Protein AF-A0A1X7SK07-F1 (afdb_monomer)

Solvent-accessible surface area (backbone atoms only — not comparable to full-atom values): 3839 Å² total; per-residue (Å²): 125,90,53,50,71,58,26,51,76,69,71,44,63,88,51,70,61,49,78,49,53,86,61,90,76,59,67,70,60,48,51,54,38,46,75,68,69,24,49,65,32,51,39,42,50,40,77,93,48,77,50,63,68,48,66,63,61,90,84,77,117

pLDDT: mean 87.24, std 9.4, range [48.91, 96.44]

Foldseek 3Di:
DVCCVVCVVVVNNPAQEAEDEPDDDDVVVQVVCVVVNYGYKYFDDDVVRVRGDDIDDPPPD

Secondary structure (DSSP, 8-state):
-TTHHHHHHTT-TT-SEEEEESSPPPHHHHHHHHHTT-EEEEEE--GGGTS-SEE--TT--

Mean predicted aligned error: 4.94 Å

Nearest PDB structures (foldseek):
  5oe6-assembly1_A  TM=7.642E-01  e=5.570E-02  Pseudomonas aeruginosa PAO1
  5oe5-assembly1_A  TM=7.628E-01  e=6.385E-02  Pseudomonas aeruginosa PAO1
  5oe4-assembly1_A  TM=7.345E-01  e=6.836E-02  Pseudomonas aeruginosa PAO1
  5oe6-assembly4_D  TM=7.921E-01  e=1.552E-01  Pseudomonas aeruginosa PAO1
  5oe3-assembly4_D  TM=7.610E-01  e=2.184E-01  Pseudomonas aeruginosa PAO1

Sequence (61 aa):
LVFKNLREKLGLDQRRFCISGGAPLPKAVTDFYAGFDIALLQLYGMSETSSVATVNTLGNR

InterPro domains:
  IPR000873 AMP-depend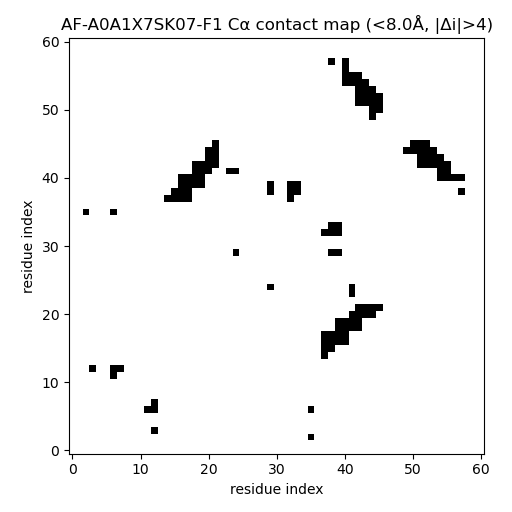ent synthetase/ligase domain [PF00501] (12-55)
  IPR042099 ANL, N-terminal domain [G3DSA:3.40.50.12780] (2-61)

Radius of gyration: 13.25 Å; Cα contacts (8 Å, |Δi|>4): 67; chains: 1; bounding box: 34×23×26 Å

Structure (mmCIF, N/CA/C/O backbone):
data_AF-A0A1X7SK07-F1
#
_entry.id   AF-A0A1X7SK07-F1
#
loop_
_atom_site.group_PDB
_atom_site.id
_atom_site.type_symbol
_atom_site.label_atom_id
_atom_site.label_alt_id
_atom_site.label_comp_id
_atom_site.label_asym_id
_atom_site.label_entity_id
_atom_site.label_seq_id
_atom_site.pdbx_PDB_ins_code
_atom_site.Cartn_x
_atom_site.Cartn_y
_atom_site.Cartn_z
_atom_site.occupancy
_atom_site.B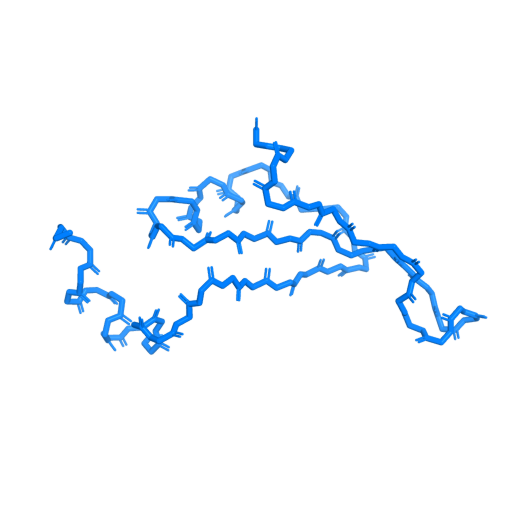_iso_or_equiv
_atom_site.auth_seq_id
_atom_site.auth_comp_id
_atom_site.auth_asym_id
_atom_site.auth_atom_id
_atom_site.pdbx_PDB_model_num
ATOM 1 N N . LEU A 1 1 ? -17.438 -4.970 11.095 1.00 56.44 1 LEU A N 1
ATOM 2 C CA . LEU A 1 1 ? -17.785 -5.831 12.256 1.00 56.44 1 LEU A CA 1
ATOM 3 C C . LEU A 1 1 ? -17.176 -7.238 12.175 1.00 56.44 1 LEU A C 1
ATOM 5 O O . LEU A 1 1 ? -16.695 -7.698 13.197 1.00 56.44 1 LEU A O 1
ATOM 9 N N . VAL A 1 2 ? -17.101 -7.885 11.002 1.00 65.31 2 VAL A N 1
ATOM 10 C CA . VAL A 1 2 ? -16.595 -9.275 10.867 1.00 65.31 2 VAL A CA 1
ATOM 11 C C . VAL A 1 2 ? -15.078 -9.425 11.099 1.00 65.31 2 VAL A C 1
ATOM 13 O O . VAL A 1 2 ? -14.651 -10.367 11.755 1.00 65.31 2 VAL A O 1
ATOM 16 N N . PHE A 1 3 ? -14.254 -8.470 10.656 1.00 76.81 3 PHE A N 1
ATOM 17 C CA . PHE A 1 3 ? -12.787 -8.565 10.773 1.00 76.81 3 PHE A CA 1
ATOM 18 C C . PHE A 1 3 ? -12.177 -7.810 11.960 1.00 76.81 3 PHE A C 1
ATOM 20 O O . PHE A 1 3 ? -10.958 -7.701 12.040 1.00 76.81 3 PHE A O 1
ATOM 27 N N . LYS A 1 4 ? -12.986 -7.292 12.896 1.00 81.81 4 LYS A N 1
ATOM 28 C CA . LYS A 1 4 ? -12.489 -6.448 13.999 1.00 81.81 4 LYS A CA 1
ATOM 29 C C . LYS A 1 4 ? -11.458 -7.190 14.866 1.00 81.81 4 LYS A C 1
ATOM 31 O O . LYS A 1 4 ? -10.320 -6.746 14.967 1.00 81.81 4 LYS A O 1
ATOM 36 N N . ASN A 1 5 ? -11.814 -8.382 15.346 1.00 86.19 5 ASN A N 1
ATOM 37 C CA . ASN A 1 5 ? -10.926 -9.207 16.174 1.00 86.19 5 ASN A CA 1
ATOM 38 C C . ASN A 1 5 ? -9.643 -9.626 15.433 1.00 86.19 5 ASN A C 1
ATOM 40 O O . ASN A 1 5 ? -8.586 -9.763 16.045 1.00 86.19 5 ASN A O 1
ATOM 44 N N . LEU A 1 6 ? -9.725 -9.849 14.114 1.00 87.62 6 LEU A N 1
ATOM 45 C CA . LEU A 1 6 ? -8.561 -10.218 13.306 1.00 87.62 6 LEU A CA 1
ATOM 46 C C . LEU A 1 6 ? -7.641 -9.011 13.076 1.00 87.62 6 LEU A C 1
ATOM 48 O O . LEU A 1 6 ? -6.428 -9.144 13.197 1.00 87.62 6 LEU A O 1
ATOM 52 N N . ARG A 1 7 ? -8.206 -7.823 12.829 1.00 88.88 7 ARG A N 1
ATOM 53 C CA . ARG A 1 7 ? -7.443 -6.570 12.743 1.00 88.88 7 ARG A CA 1
ATOM 54 C C . ARG A 1 7 ? -6.733 -6.254 14.054 1.00 88.88 7 ARG A C 1
ATOM 56 O O . ARG A 1 7 ? -5.565 -5.894 14.007 1.00 88.88 7 ARG A O 1
ATOM 63 N N . GLU A 1 8 ? -7.388 -6.442 15.197 1.00 91.00 8 GLU A N 1
ATOM 64 C CA . GLU A 1 8 ? -6.769 -6.261 16.520 1.00 91.00 8 GLU A CA 1
ATOM 65 C C . GLU A 1 8 ? -5.580 -7.209 16.722 1.00 91.00 8 GLU A C 1
ATOM 67 O O . GLU A 1 8 ? -4.487 -6.758 17.057 1.00 91.00 8 GLU A O 1
ATOM 72 N N . LYS A 1 9 ? -5.738 -8.504 16.417 1.00 91.56 9 LYS A N 1
ATOM 73 C CA . LYS A 1 9 ? -4.643 -9.487 16.529 1.00 91.56 9 LYS A CA 1
ATOM 74 C C . LYS A 1 9 ? -3.469 -9.220 15.584 1.00 91.56 9 LYS A C 1
ATOM 76 O O . LYS A 1 9 ? -2.337 -9.540 15.927 1.00 91.56 9 LYS A O 1
ATOM 81 N N . LEU A 1 10 ? -3.732 -8.654 14.406 1.00 89.44 10 LEU A N 1
ATOM 82 C CA . LEU A 1 10 ? -2.706 -8.272 13.431 1.00 89.44 10 LEU A CA 1
ATOM 83 C C . LEU A 1 10 ? -2.109 -6.875 13.693 1.00 89.44 10 LEU A C 1
ATOM 85 O O . LEU A 1 10 ? -1.222 -6.452 12.957 1.00 89.44 10 LEU A O 1
ATOM 89 N N . GLY A 1 11 ? -2.595 -6.132 14.696 1.00 89.81 11 GLY A N 1
ATOM 90 C CA . GLY A 1 11 ? -2.163 -4.752 14.965 1.00 89.81 11 GLY A CA 1
ATOM 91 C C . GLY A 1 11 ? -2.622 -3.730 13.911 1.00 89.81 11 GLY A C 1
ATOM 92 O O . GLY A 1 11 ? -2.044 -2.651 13.775 1.00 89.81 11 GLY A O 1
ATOM 93 N N . LEU A 1 12 ? -3.657 -4.069 13.141 1.00 90.31 12 LEU A N 1
ATOM 94 C CA . LEU A 1 12 ? -4.224 -3.265 12.057 1.00 90.31 12 LEU A CA 1
ATOM 95 C C . LEU A 1 12 ? -5.530 -2.551 12.448 1.00 90.31 12 LEU A C 1
ATOM 97 O O . LEU A 1 12 ? -6.195 -1.964 11.589 1.00 90.31 12 LEU A O 1
ATOM 101 N N . ASP A 1 13 ? -5.942 -2.601 13.716 1.00 89.88 13 ASP A N 1
ATOM 102 C CA . ASP A 1 13 ? -7.217 -2.019 14.154 1.00 89.88 13 ASP A CA 1
ATOM 103 C C . ASP A 1 13 ? -7.247 -0.493 13.959 1.00 89.88 13 ASP A C 1
ATOM 105 O O . ASP A 1 13 ? -8.223 0.036 13.433 1.00 89.88 13 ASP A O 1
ATOM 109 N N . GLN A 1 14 ? -6.129 0.190 14.228 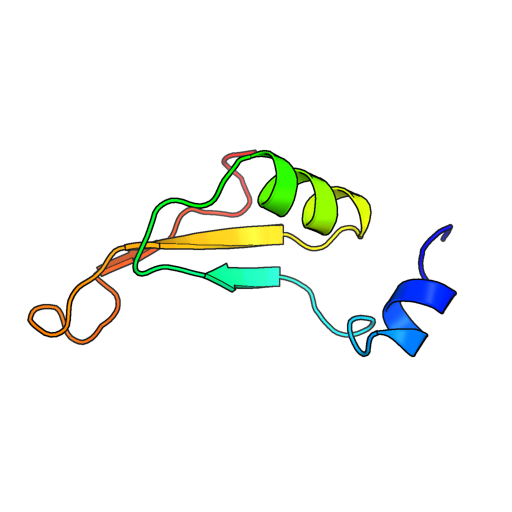1.00 89.25 14 GLN A N 1
ATOM 110 C CA . GLN A 1 14 ? -6.014 1.646 14.077 1.00 89.25 14 GLN A CA 1
ATOM 111 C C . GLN A 1 14 ? -5.592 2.113 12.675 1.00 89.25 14 GLN A C 1
ATOM 113 O O . GLN A 1 14 ? -5.445 3.314 12.426 1.00 89.25 14 GLN A O 1
ATOM 118 N N . ARG A 1 15 ? -5.362 1.191 11.734 1.00 88.44 15 ARG A N 1
ATOM 119 C CA . ARG A 1 15 ? -4.886 1.543 10.389 1.00 88.44 15 ARG A CA 1
ATOM 120 C C . ARG A 1 15 ? -6.058 1.942 9.495 1.00 88.44 15 ARG A C 1
ATOM 122 O O . ARG A 1 15 ? -7.024 1.198 9.355 1.00 88.44 15 ARG A O 1
ATOM 129 N N . ARG A 1 16 ? -5.952 3.130 8.886 1.00 84.56 16 ARG A N 1
ATOM 130 C CA . ARG A 1 16 ? -6.940 3.684 7.937 1.00 84.56 16 ARG A CA 1
ATOM 131 C C . ARG A 1 16 ? -6.560 3.405 6.485 1.00 84.56 16 ARG A C 1
ATOM 133 O O . ARG A 1 16 ? -7.413 3.130 5.650 1.00 84.56 16 ARG A O 1
ATOM 140 N N . PHE A 1 17 ? -5.267 3.474 6.201 1.00 89.38 17 PHE A N 1
ATOM 141 C CA . PHE A 1 17 ? -4.673 3.124 4.924 1.00 89.38 17 PHE A CA 1
ATOM 142 C C . PHE A 1 17 ? -3.214 2.726 5.150 1.00 89.38 17 PHE A C 1
ATOM 144 O O . PHE A 1 17 ? -2.605 3.069 6.167 1.00 89.38 17 PHE A O 1
ATOM 151 N N . CYS A 1 18 ? -2.672 2.013 4.181 1.00 91.81 18 CYS A N 1
ATOM 152 C CA . CYS A 1 18 ? -1.275 1.644 4.074 1.00 91.81 18 CYS A CA 1
ATOM 153 C C . CYS A 1 18 ? -0.769 2.129 2.714 1.00 91.81 18 CYS A C 1
ATOM 155 O O . CYS A 1 18 ? -1.553 2.264 1.776 1.00 91.81 18 CYS A O 1
ATOM 157 N N . ILE A 1 19 ? 0.529 2.392 2.603 1.00 92.50 19 ILE A N 1
ATOM 158 C CA . ILE A 1 19 ? 1.149 2.805 1.343 1.00 92.50 19 ILE A CA 1
ATOM 159 C C . ILE A 1 19 ? 2.295 1.844 1.040 1.00 92.50 19 ILE A C 1
ATOM 161 O O . ILE A 1 19 ? 3.033 1.456 1.944 1.00 92.50 19 ILE A O 1
ATOM 165 N N . SE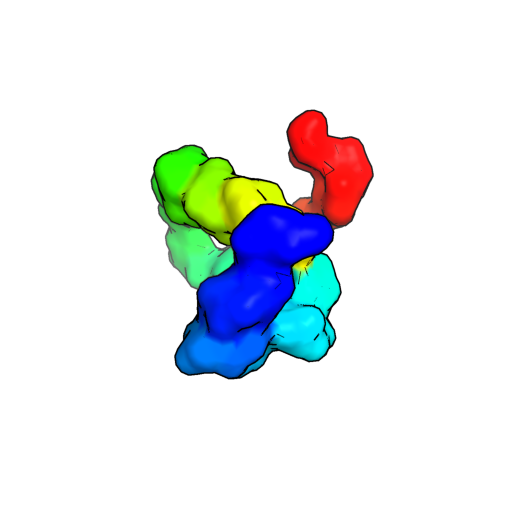R A 1 20 ? 2.434 1.455 -0.219 1.00 92.69 20 SER A N 1
ATOM 166 C CA . SER A 1 20 ? 3.534 0.641 -0.720 1.00 92.69 20 SER A CA 1
ATOM 167 C C . SER A 1 20 ? 3.995 1.169 -2.078 1.00 92.69 20 SER A C 1
ATOM 169 O O . SER A 1 20 ? 3.232 1.826 -2.777 1.00 92.69 20 SER A O 1
ATOM 171 N N . GLY A 1 21 ? 5.250 0.932 -2.445 1.00 91.00 21 GLY A N 1
ATOM 172 C CA . GLY A 1 21 ? 5.817 1.387 -3.711 1.00 91.00 21 GLY A CA 1
ATOM 173 C C . GLY A 1 21 ? 7.168 0.752 -3.994 1.00 91.00 21 GLY A C 1
ATOM 174 O O . GLY A 1 21 ? 7.574 -0.190 -3.317 1.00 91.00 21 GLY A O 1
ATOM 175 N N . GLY A 1 22 ? 7.850 1.256 -5.021 1.00 87.31 22 GLY A N 1
ATOM 176 C CA . GLY A 1 22 ? 9.107 0.695 -5.533 1.00 87.31 22 GLY A CA 1
ATOM 177 C C . GLY A 1 22 ? 8.909 -0.414 -6.573 1.00 87.31 22 GLY A C 1
ATOM 178 O O . GLY A 1 22 ? 9.742 -0.567 -7.460 1.00 87.31 22 GLY A O 1
ATOM 179 N N . ALA A 1 23 ? 7.781 -1.127 -6.531 1.00 88.12 23 ALA A N 1
ATOM 180 C CA . ALA A 1 23 ? 7.352 -2.060 -7.569 1.00 88.12 23 ALA A CA 1
ATOM 181 C C . ALA A 1 23 ? 5.814 -2.122 -7.645 1.00 88.12 23 ALA A C 1
ATOM 183 O O . ALA A 1 23 ? 5.146 -1.869 -6.638 1.00 88.12 23 ALA A O 1
ATOM 184 N N . PRO A 1 24 ? 5.237 -2.462 -8.813 1.00 85.81 24 PRO A N 1
ATOM 185 C CA . PRO A 1 24 ? 3.800 -2.678 -8.935 1.00 85.81 24 PRO A CA 1
ATOM 186 C C . PRO A 1 24 ? 3.351 -3.870 -8.081 1.00 85.81 24 PRO A C 1
ATOM 188 O O . PRO A 1 24 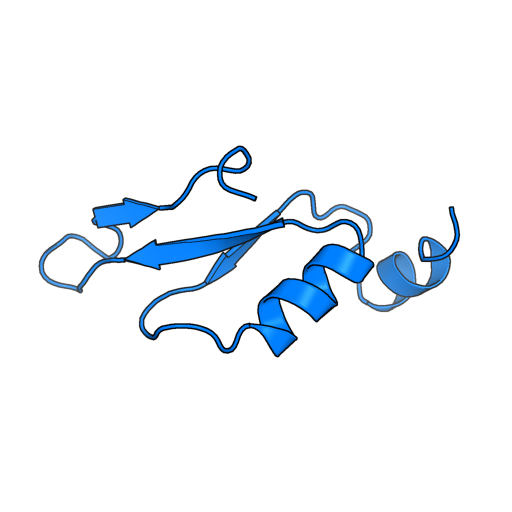? 3.933 -4.955 -8.151 1.00 85.81 24 PRO A O 1
ATOM 191 N N . LEU A 1 25 ? 2.294 -3.677 -7.290 1.00 91.12 25 LEU A N 1
ATOM 192 C CA . LEU A 1 25 ? 1.728 -4.748 -6.473 1.00 91.12 25 LEU A CA 1
ATOM 193 C C . LEU A 1 25 ? 0.805 -5.661 -7.284 1.00 91.12 25 LEU A C 1
ATOM 195 O O . LEU A 1 25 ? -0.016 -5.177 -8.069 1.00 91.12 25 LEU A O 1
ATOM 199 N N . PRO A 1 26 ? 0.842 -6.981 -7.035 1.00 92.44 26 PRO A N 1
ATOM 200 C CA . PRO A 1 26 ? -0.174 -7.887 -7.542 1.00 92.44 26 PRO A CA 1
ATOM 201 C C . PRO A 1 26 ? -1.554 -7.510 -7.000 1.00 92.44 26 PRO A C 1
ATOM 203 O O . PRO A 1 26 ? -1.713 -7.263 -5.802 1.00 92.44 26 PRO A O 1
ATOM 206 N N . LYS A 1 27 ? -2.582 -7.574 -7.855 1.00 90.06 27 LYS A N 1
ATOM 207 C CA . LYS A 1 27 ? -3.969 -7.265 -7.470 1.00 90.06 27 LYS A CA 1
ATOM 208 C C . LYS A 1 27 ? -4.447 -8.060 -6.250 1.00 90.06 27 LYS A C 1
ATOM 210 O O . LYS A 1 27 ? -5.155 -7.505 -5.420 1.00 90.06 27 LYS A O 1
ATOM 215 N N . ALA A 1 28 ? -4.016 -9.315 -6.111 1.00 93.56 28 ALA A N 1
ATOM 216 C CA . ALA A 1 28 ? -4.371 -10.171 -4.978 1.00 93.56 28 ALA A CA 1
ATOM 217 C C . ALA A 1 28 ? -3.969 -9.575 -3.615 1.00 93.56 28 ALA A C 1
ATOM 219 O O . ALA A 1 28 ? -4.695 -9.740 -2.639 1.00 93.56 28 ALA A O 1
ATOM 220 N N . VAL A 1 29 ? -2.845 -8.852 -3.546 1.00 92.19 29 VAL A N 1
ATOM 221 C CA . VAL A 1 29 ? -2.408 -8.187 -2.310 1.00 92.19 29 VAL A CA 1
ATOM 222 C C . VAL A 1 29 ? -3.339 -7.019 -1.998 1.00 92.19 29 VAL A C 1
ATOM 224 O O . VAL A 1 29 ? -3.831 -6.902 -0.880 1.00 92.19 29 VAL A O 1
ATOM 227 N N . THR A 1 30 ? -3.643 -6.186 -2.991 1.00 89.88 30 THR A N 1
ATOM 228 C CA . THR A 1 30 ? -4.563 -5.053 -2.829 1.00 89.88 30 THR A CA 1
ATOM 229 C C . THR A 1 30 ? -5.964 -5.514 -2.408 1.00 89.88 30 THR A C 1
ATOM 231 O O . THR A 1 30 ? -6.554 -4.921 -1.508 1.00 89.88 30 THR A O 1
ATOM 234 N N . ASP A 1 31 ? -6.466 -6.605 -2.995 1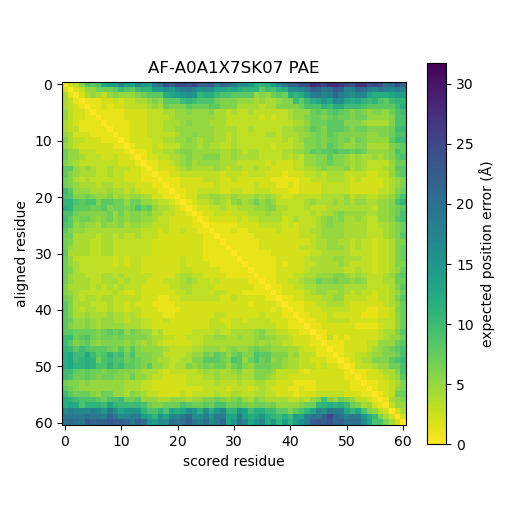.00 90.00 31 ASP A N 1
ATOM 235 C CA . ASP A 1 31 ? -7.758 -7.219 -2.651 1.00 90.00 31 ASP A CA 1
ATOM 236 C C . ASP A 1 31 ? -7.778 -7.770 -1.215 1.00 90.00 31 ASP A C 1
ATOM 238 O O . ASP A 1 31 ? -8.746 -7.573 -0.481 1.00 90.00 31 ASP A O 1
ATOM 242 N N . PHE A 1 32 ? -6.680 -8.389 -0.768 1.00 89.69 32 PHE A N 1
ATOM 243 C CA . PHE A 1 32 ? -6.549 -8.875 0.607 1.00 89.69 32 PHE A CA 1
ATOM 244 C C . PHE A 1 32 ? -6.702 -7.743 1.633 1.00 89.69 32 PHE A C 1
ATOM 246 O O . PHE A 1 32 ? -7.503 -7.857 2.561 1.00 89.69 32 PHE A O 1
ATOM 253 N N . TYR A 1 33 ? -5.991 -6.624 1.454 1.00 89.56 33 TYR A N 1
ATOM 254 C CA . TYR A 1 33 ? -6.111 -5.465 2.350 1.00 89.56 33 TYR A CA 1
ATOM 255 C C . TYR A 1 33 ? -7.484 -4.786 2.247 1.00 89.56 33 TYR A C 1
ATOM 257 O O . TYR A 1 33 ? -8.035 -4.367 3.269 1.00 89.56 33 TYR A O 1
ATOM 265 N N . ALA A 1 34 ? -8.082 -4.750 1.052 1.00 87.81 34 ALA A N 1
ATOM 266 C CA . ALA A 1 34 ? -9.447 -4.264 0.869 1.00 87.81 34 ALA A CA 1
ATOM 267 C C . ALA A 1 34 ? -10.469 -5.109 1.654 1.00 87.81 34 ALA A C 1
ATOM 269 O O . ALA A 1 34 ? -11.376 -4.543 2.263 1.00 87.81 34 ALA A O 1
ATOM 270 N N . GLY A 1 35 ? -10.277 -6.431 1.740 1.00 87.44 35 GLY A N 1
ATOM 271 C CA . GLY A 1 35 ? -11.084 -7.322 2.584 1.00 87.44 35 GLY A CA 1
ATOM 272 C C . GLY A 1 35 ? -11.034 -6.981 4.081 1.00 87.44 35 GLY A C 1
ATOM 273 O O . GLY A 1 35 ? -12.007 -7.203 4.802 1.00 87.44 35 GLY A O 1
ATOM 274 N N . PHE A 1 36 ? -9.942 -6.366 4.549 1.00 87.56 36 PHE A N 1
ATOM 275 C CA . PHE A 1 36 ? -9.806 -5.842 5.914 1.00 87.56 36 PHE A CA 1
ATOM 276 C C . PHE A 1 36 ? -10.367 -4.430 6.108 1.00 87.56 36 PHE A C 1
ATOM 278 O O . PHE A 1 36 ? -10.274 -3.890 7.215 1.00 87.56 36 PHE A O 1
ATOM 285 N N . ASP A 1 37 ? -10.965 -3.837 5.074 1.00 86.88 37 ASP A N 1
ATOM 286 C CA . ASP A 1 37 ? -11.365 -2.430 5.051 1.00 86.88 37 ASP A CA 1
ATOM 287 C C . ASP A 1 37 ? -10.165 -1.491 5.295 1.00 86.88 37 ASP A C 1
ATOM 289 O O . ASP A 1 37 ? -10.231 -0.517 6.044 1.00 86.88 37 ASP A O 1
A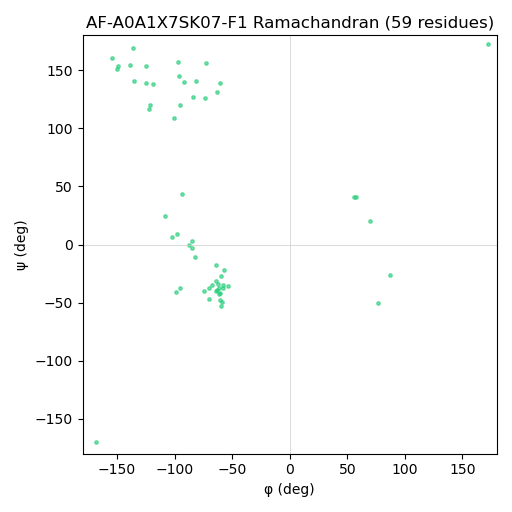TOM 293 N N . ILE A 1 38 ? -9.019 -1.828 4.691 1.00 89.00 38 ILE A N 1
ATOM 294 C CA . ILE A 1 38 ? -7.790 -1.030 4.724 1.00 89.00 38 ILE A CA 1
ATOM 295 C C . ILE A 1 38 ? -7.415 -0.698 3.283 1.00 89.00 38 ILE A C 1
ATOM 297 O O . ILE A 1 38 ? -7.174 -1.584 2.466 1.00 89.00 38 ILE A O 1
ATOM 301 N N . ALA A 1 39 ? -7.346 0.589 2.952 1.00 89.06 39 ALA A N 1
ATOM 302 C CA . ALA A 1 39 ? -6.900 0.998 1.626 1.00 89.06 39 ALA A CA 1
ATOM 303 C C . ALA A 1 39 ? -5.383 0.805 1.484 1.00 89.06 39 ALA A C 1
ATOM 305 O O . ALA A 1 39 ? -4.624 1.334 2.294 1.00 89.06 39 ALA A O 1
ATOM 306 N N . LEU A 1 40 ? -4.942 0.081 0.451 1.00 92.19 40 LEU A N 1
ATOM 307 C CA . LEU A 1 40 ? -3.530 -0.035 0.083 1.00 92.19 40 LEU A CA 1
ATOM 308 C C . LEU A 1 40 ? -3.240 0.904 -1.098 1.00 92.19 40 LEU A C 1
ATOM 310 O O . LEU A 1 40 ? -3.697 0.663 -2.215 1.00 92.19 40 LEU A O 1
ATOM 314 N N . LEU A 1 41 ? -2.510 1.986 -0.842 1.00 92.62 41 LEU A N 1
ATOM 315 C CA . LEU A 1 41 ? -2.124 2.976 -1.844 1.00 92.62 41 LEU A CA 1
ATOM 316 C C 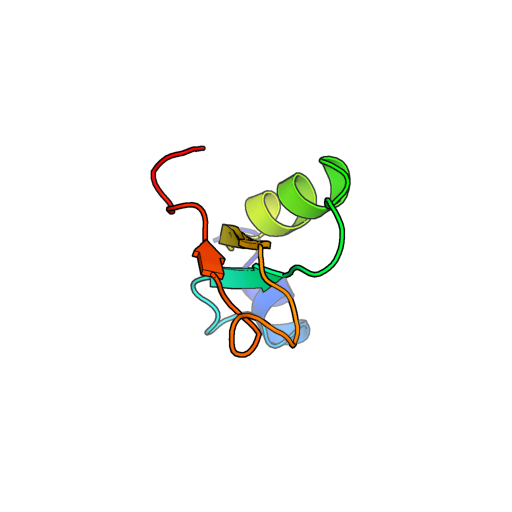. LEU A 1 41 ? -0.762 2.617 -2.449 1.00 92.62 41 LEU A C 1
ATOM 318 O O . LEU A 1 41 ? 0.153 2.197 -1.744 1.00 92.62 41 LEU A O 1
ATOM 322 N N . GLN A 1 42 ? -0.632 2.800 -3.754 1.00 92.81 42 GLN A N 1
ATOM 323 C CA . GLN A 1 42 ? 0.598 2.664 -4.512 1.00 92.81 42 GLN A CA 1
ATOM 324 C C . GLN A 1 42 ? 1.258 4.030 -4.682 1.00 92.81 42 GLN A C 1
ATOM 326 O O . GLN A 1 42 ? 0.677 4.955 -5.257 1.00 92.81 42 GLN A O 1
ATOM 331 N N . LEU A 1 43 ? 2.483 4.134 -4.179 1.00 94.06 43 LEU A N 1
ATOM 332 C CA . LEU A 1 43 ? 3.370 5.254 -4.431 1.00 94.06 43 LEU A CA 1
ATOM 333 C C . LEU A 1 43 ? 4.323 4.923 -5.578 1.00 94.06 43 LEU A C 1
ATOM 335 O O . LEU A 1 43 ? 4.793 3.793 -5.725 1.00 94.06 43 LEU A O 1
ATOM 339 N N . TYR A 1 44 ? 4.634 5.943 -6.362 1.00 92.75 44 TYR A N 1
ATOM 340 C CA . TYR A 1 44 ? 5.695 5.946 -7.351 1.00 92.75 44 TYR A CA 1
ATOM 341 C C . TYR A 1 44 ? 6.708 7.027 -6.988 1.00 92.75 44 TYR A C 1
ATOM 343 O O . TYR A 1 44 ? 6.345 8.140 -6.602 1.00 92.75 44 TYR A O 1
ATOM 351 N N . GLY A 1 45 ? 7.982 6.697 -7.133 1.00 92.38 45 GLY A N 1
ATOM 352 C CA . GLY A 1 45 ? 9.089 7.616 -6.948 1.00 92.38 45 GLY A CA 1
ATOM 353 C C . GLY A 1 45 ? 10.416 6.875 -7.002 1.00 92.38 45 GLY A C 1
ATOM 354 O O . GLY A 1 45 ? 10.458 5.646 -7.089 1.00 92.38 45 GLY A O 1
ATOM 355 N N . MET A 1 46 ? 11.493 7.646 -6.996 1.00 93.50 46 MET A N 1
ATOM 356 C CA . MET A 1 46 ? 12.871 7.171 -7.028 1.00 93.50 46 MET A CA 1
ATOM 357 C C . MET A 1 46 ? 13.697 7.960 -6.012 1.00 93.50 46 MET A C 1
ATOM 359 O O . MET A 1 46 ? 13.254 8.989 -5.491 1.00 93.50 46 MET A O 1
ATOM 363 N N . SER A 1 47 ? 14.919 7.513 -5.743 1.00 92.38 47 SER A N 1
ATOM 364 C CA . SER A 1 47 ? 15.853 8.257 -4.892 1.00 92.38 47 SER A CA 1
ATOM 365 C C . SER A 1 47 ? 16.109 9.666 -5.449 1.00 92.38 47 SER A C 1
ATOM 367 O O . SER A 1 47 ? 16.131 10.635 -4.694 1.00 92.38 47 SER A O 1
ATOM 369 N N . GLU A 1 48 ? 16.183 9.792 -6.776 1.00 96.44 48 GLU A N 1
ATOM 370 C CA . GLU A 1 48 ? 16.337 11.043 -7.527 1.00 96.44 48 GLU A CA 1
ATOM 371 C C . GLU A 1 48 ? 15.145 12.002 -7.378 1.00 96.44 48 GLU A C 1
ATOM 373 O O . GLU A 1 48 ? 15.274 13.191 -7.657 1.00 96.44 48 GLU A O 1
ATOM 378 N N . THR A 1 49 ? 13.989 11.511 -6.917 1.00 90.94 49 THR A N 1
ATOM 379 C CA . THR A 1 49 ? 12.780 12.314 -6.678 1.00 90.94 49 THR A CA 1
ATOM 380 C C . THR A 1 49 ? 12.489 12.497 -5.189 1.00 90.94 49 THR A C 1
ATOM 382 O O . THR A 1 49 ? 11.330 12.660 -4.811 1.00 90.94 49 THR A O 1
ATOM 385 N N . SER A 1 50 ? 13.499 12.404 -4.319 1.00 91.12 50 SER A N 1
ATOM 386 C CA . SER A 1 50 ? 13.308 12.439 -2.861 1.00 91.12 50 SER A CA 1
ATOM 387 C C . SER A 1 50 ? 12.326 11.363 -2.368 1.00 91.12 50 SER A C 1
ATOM 389 O O . SER A 1 50 ? 11.511 11.593 -1.477 1.00 91.12 50 SER A O 1
ATOM 391 N N . SER A 1 51 ? 12.431 10.155 -2.931 1.00 87.06 51 SER A N 1
ATOM 392 C CA . SER A 1 51 ? 11.651 8.940 -2.632 1.00 87.06 51 SER A CA 1
ATOM 393 C C . SER A 1 51 ? 10.231 8.885 -3.195 1.00 87.06 51 SER A C 1
ATOM 395 O O . SER A 1 51 ? 9.875 7.876 -3.798 1.00 87.06 51 SER A O 1
ATOM 397 N N . VAL A 1 52 ? 9.399 9.913 -3.008 1.00 92.56 52 VAL A N 1
ATOM 398 C CA . VAL A 1 52 ? 7.977 9.869 -3.405 1.00 92.56 52 VAL A CA 1
ATOM 399 C C . VAL A 1 52 ? 7.665 10.994 -4.380 1.00 92.56 52 VAL A C 1
ATOM 401 O O . VAL A 1 52 ? 7.721 12.163 -4.015 1.00 92.56 52 VAL A O 1
ATOM 404 N N . ALA A 1 53 ? 7.282 10.634 -5.604 1.00 94.19 53 ALA A N 1
ATOM 405 C CA . ALA A 1 53 ? 6.836 11.577 -6.624 1.00 94.19 53 ALA A CA 1
ATOM 406 C C . ALA A 1 53 ? 5.303 11.644 -6.718 1.00 94.19 53 ALA A C 1
ATOM 408 O O . ALA A 1 53 ? 4.729 12.717 -6.889 1.00 94.19 53 ALA A O 1
ATOM 409 N N . THR A 1 54 ? 4.607 10.507 -6.635 1.00 93.69 54 THR A N 1
A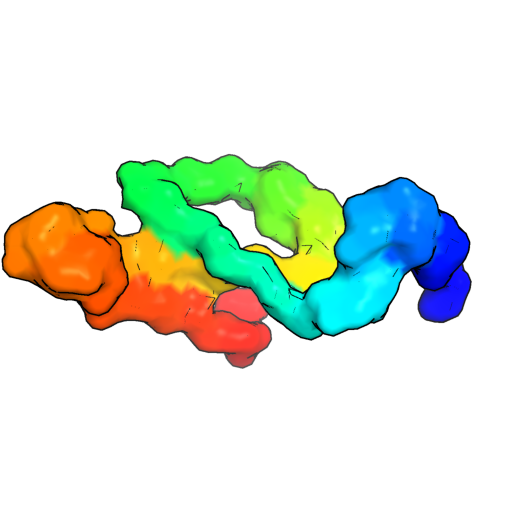TOM 410 C CA . THR A 1 54 ? 3.143 10.442 -6.795 1.00 93.69 54 THR A CA 1
ATOM 411 C C . THR A 1 54 ? 2.551 9.297 -5.979 1.00 93.69 54 THR A C 1
ATOM 413 O O . THR A 1 54 ? 3.206 8.282 -5.764 1.00 93.69 54 THR A O 1
ATOM 416 N N . VAL A 1 55 ? 1.302 9.446 -5.532 1.00 93.69 55 VAL A N 1
ATOM 417 C CA . VAL A 1 55 ? 0.521 8.408 -4.839 1.00 93.69 55 VAL A CA 1
ATOM 418 C C . VAL A 1 55 ? -0.890 8.393 -5.425 1.00 93.69 55 VAL A C 1
ATOM 420 O O . VAL A 1 55 ? -1.441 9.457 -5.713 1.00 93.69 55 VAL A O 1
ATOM 423 N N . ASN A 1 56 ? -1.493 7.218 -5.613 1.00 90.81 56 ASN A N 1
ATOM 424 C CA . ASN A 1 56 ? -2.904 7.140 -6.008 1.00 90.81 56 ASN A CA 1
ATOM 425 C C . ASN A 1 56 ? -3.842 7.511 -4.841 1.00 90.81 56 ASN A C 1
ATOM 427 O O . ASN A 1 56 ? -3.500 7.391 -3.666 1.00 90.81 56 ASN A O 1
ATOM 431 N N . THR A 1 57 ? -5.056 7.955 -5.161 1.00 87.56 57 THR A N 1
ATOM 432 C CA . THR A 1 57 ? -6.028 8.414 -4.161 1.00 87.56 57 THR A CA 1
ATOM 433 C C . THR A 1 57 ? -7.038 7.326 -3.794 1.00 87.56 57 THR A C 1
ATOM 435 O O . THR A 1 57 ? -7.322 6.416 -4.572 1.00 87.56 57 THR A O 1
ATOM 438 N N . LEU A 1 58 ? -7.636 7.457 -2.605 1.00 76.69 58 LEU A N 1
ATOM 439 C CA . LEU A 1 58 ? -8.689 6.569 -2.087 1.00 76.69 58 LEU A CA 1
ATOM 440 C C . LEU A 1 58 ? -9.934 6.467 -2.990 1.00 76.69 58 LEU A C 1
ATOM 442 O O . LEU A 1 58 ? -10.681 5.500 -2.873 1.00 76.69 58 LEU A O 1
ATOM 446 N N . GLY A 1 59 ? -10.168 7.455 -3.860 1.00 66.19 59 GLY A N 1
ATOM 447 C CA . GLY A 1 59 ? -11.320 7.498 -4.765 1.00 66.19 59 GLY A CA 1
ATOM 448 C C . GLY A 1 59 ? -11.154 6.685 -6.050 1.00 66.19 59 GLY A C 1
ATOM 449 O O . GLY A 1 59 ? -12.132 6.494 -6.759 1.00 66.19 59 GLY A O 1
ATOM 450 N N . ASN A 1 60 ? -9.948 6.197 -6.352 1.00 56.62 60 ASN A N 1
ATOM 451 C CA . ASN A 1 60 ? -9.653 5.477 -7.593 1.00 56.62 60 ASN A CA 1
ATOM 452 C C . ASN A 1 60 ? -9.797 3.946 -7.430 1.00 56.62 60 ASN A C 1
ATOM 454 O O . ASN A 1 60 ? -8.897 3.203 -7.820 1.00 56.62 60 ASN A O 1
ATOM 458 N N . ARG A 1 61 ? -10.869 3.505 -6.752 1.00 48.91 61 ARG A N 1
ATOM 459 C CA . ARG A 1 61 ? -11.170 2.093 -6.444 1.00 48.91 61 ARG A CA 1
ATOM 460 C C . ARG A 1 61 ? -11.740 1.346 -7.642 1.00 48.91 61 ARG A C 1
ATOM 462 O O . ARG A 1 61 ? -12.688 1.882 -8.253 1.00 48.91 61 ARG A O 1
#

Organism: Amphimedon queenslandica (NCBI:txid400682)